Protein AF-A0A016T9U9-F1 (afdb_monomer)

Foldseek 3Di:
DPPPLLCLAPVLQDPVDPPSDDPCVVVVDDPVVVVVCCVPVVVVVVVVLVVVLVVDDLPFDFQPDDPVLVVLLVVLCVLLVVLCVQSRVSSNNNCCPPLLNVLSVLLSVLSVDGSSDSVNSSSLVVSVVSLVVLVCCVVPPDCVSPDDPCNVVSSVVSSVSSNVSSVVVVVSRD

Sequence (174 aa):
MAGIWWDLATGGVNHSIQGNGGEECMTYLPTWQRLCETALFVPLAVRTVLSTIPALDCSFASRPKNDSRYAVLTLYSLIFGAELAFKMISKTGIFLLNPCHITTAMQLVLLTMDANDRRACFLFRLNMYFMPGAFFALAFPILNTRTLPGEVFVYYAQHLAIILVPLYLMYLRG

Structure (mmCIF, N/CA/C/O backbone):
data_AF-A0A016T9U9-F1
#
_entry.id   AF-A0A016T9U9-F1
#
loop_
_atom_site.group_PDB
_atom_site.id
_atom_site.type_symbol
_atom_site.label_atom_id
_atom_site.label_alt_id
_atom_site.label_comp_id
_atom_site.label_asym_id
_atom_site.label_entity_id
_atom_site.label_seq_id
_atom_site.pdbx_PDB_ins_code
_atom_site.Cartn_x
_atom_site.Cartn_y
_atom_site.Cartn_z
_atom_site.occupancy
_atom_site.B_iso_or_equiv
_atom_site.auth_seq_id
_atom_site.auth_comp_id
_atom_site.auth_asym_id
_atom_site.auth_atom_id
_atom_site.pdbx_PDB_model_num
ATOM 1 N N . MET A 1 1 ? -6.381 14.679 27.340 1.00 51.19 1 MET A N 1
ATOM 2 C CA . MET A 1 1 ? -6.877 15.027 25.992 1.00 51.19 1 MET A CA 1
ATOM 3 C C . MET A 1 1 ? -5.965 14.350 24.992 1.00 51.19 1 MET A C 1
ATOM 5 O O . MET A 1 1 ? -4.783 14.669 24.978 1.00 51.19 1 MET A O 1
ATOM 9 N N . ALA A 1 2 ? -6.463 13.368 24.242 1.00 64.00 2 ALA A N 1
ATOM 10 C CA . ALA A 1 2 ? -5.702 12.838 23.116 1.00 64.00 2 ALA A CA 1
ATOM 11 C C . ALA A 1 2 ? -5.427 13.992 22.137 1.00 64.00 2 ALA A C 1
ATOM 13 O O . ALA A 1 2 ? -6.318 14.802 21.883 1.00 64.00 2 ALA A O 1
ATOM 14 N N . GLY A 1 3 ? -4.191 14.122 21.655 1.00 89.31 3 GLY A N 1
ATOM 15 C CA . GLY A 1 3 ? -3.859 15.154 20.674 1.00 89.31 3 GLY A CA 1
ATOM 16 C C . GLY A 1 3 ? -4.668 14.963 19.389 1.00 89.31 3 GLY A C 1
ATOM 17 O O . GLY A 1 3 ? -5.051 13.840 19.067 1.00 89.31 3 GLY A O 1
ATOM 18 N N . ILE A 1 4 ? -4.884 16.043 18.634 1.00 90.31 4 ILE A N 1
ATOM 19 C CA . ILE A 1 4 ? -5.624 16.038 17.354 1.00 90.31 4 ILE A CA 1
ATOM 20 C C . ILE A 1 4 ? -5.151 14.901 16.429 1.00 90.31 4 ILE A C 1
ATOM 22 O O . ILE A 1 4 ? -5.959 14.201 15.829 1.00 90.31 4 ILE A O 1
ATOM 26 N N . TRP A 1 5 ? -3.839 14.661 16.370 1.00 90.00 5 TRP A N 1
ATOM 27 C CA . TRP A 1 5 ? -3.241 13.582 15.580 1.00 90.00 5 TRP A CA 1
ATOM 28 C C . TRP A 1 5 ? -3.624 12.179 16.058 1.00 90.00 5 TRP A C 1
ATOM 30 O O . TRP A 1 5 ? -3.828 11.286 15.242 1.00 90.00 5 TRP A O 1
ATOM 40 N N . TRP A 1 6 ? -3.738 11.983 17.371 1.00 92.06 6 TRP A N 1
ATOM 41 C CA . TRP A 1 6 ? -4.117 10.698 17.951 1.00 92.06 6 TRP A CA 1
ATOM 42 C C . TRP A 1 6 ? -5.601 10.399 17.724 1.00 92.06 6 TRP A C 1
ATOM 44 O O . TRP A 1 6 ? -5.948 9.274 17.368 1.00 92.06 6 TRP A O 1
ATOM 54 N N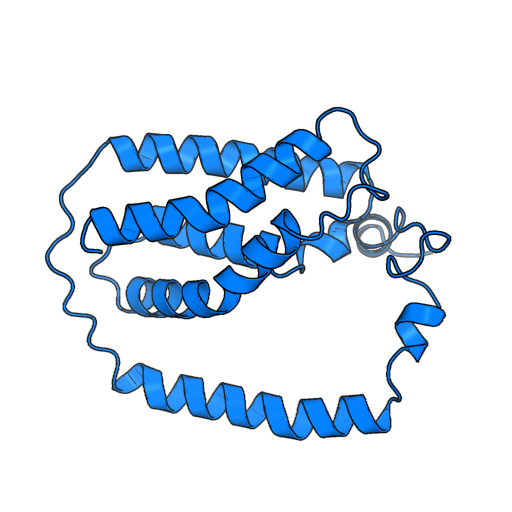 . ASP A 1 7 ? -6.458 11.418 17.850 1.00 92.31 7 ASP A N 1
ATOM 55 C CA . ASP A 1 7 ? -7.881 11.321 17.504 1.00 92.31 7 ASP A CA 1
ATOM 56 C C . ASP A 1 7 ? -8.074 10.999 16.016 1.00 92.31 7 ASP A C 1
ATOM 58 O O . ASP A 1 7 ? -8.866 10.136 15.665 1.00 92.31 7 ASP A O 1
ATOM 62 N N . LEU A 1 8 ? -7.290 11.608 15.128 1.00 92.31 8 LEU A N 1
ATOM 63 C CA . LEU A 1 8 ? -7.363 11.330 13.693 1.00 92.31 8 LEU A CA 1
ATOM 64 C C . LEU A 1 8 ? -6.854 9.928 13.321 1.00 92.31 8 LEU A C 1
ATOM 66 O O . LEU A 1 8 ? -7.383 9.281 12.415 1.00 92.31 8 LEU A O 1
ATOM 70 N N . ALA A 1 9 ? -5.819 9.454 14.015 1.00 92.12 9 ALA A N 1
ATOM 71 C CA . ALA A 1 9 ? -5.247 8.136 13.780 1.00 92.12 9 ALA A CA 1
ATOM 72 C C . ALA A 1 9 ? -6.134 7.006 14.323 1.00 92.12 9 ALA A C 1
ATOM 74 O O . ALA A 1 9 ? -6.254 5.970 13.669 1.00 92.12 9 ALA A O 1
ATOM 75 N N . THR A 1 10 ? -6.726 7.189 15.507 1.00 92.75 10 THR A N 1
ATOM 76 C CA . THR A 1 10 ? -7.338 6.089 16.275 1.00 92.75 10 THR A CA 1
ATOM 77 C C . THR A 1 10 ? -8.759 6.353 16.768 1.00 92.75 10 THR A C 1
ATOM 79 O O . THR A 1 10 ? -9.427 5.412 17.185 1.00 92.75 10 THR A O 1
ATOM 82 N N . GLY A 1 11 ? -9.253 7.592 16.715 1.00 90.94 11 GLY A N 1
ATOM 83 C CA . GLY A 1 11 ? -10.508 7.995 17.357 1.00 90.94 11 GLY A CA 1
ATOM 84 C C . GLY A 1 11 ? -11.765 7.345 16.777 1.00 90.94 11 GLY A C 1
ATOM 85 O O . GLY A 1 11 ? -12.789 7.305 17.451 1.00 90.94 11 GLY A O 1
ATOM 86 N N . GLY A 1 12 ? -11.700 6.810 15.556 1.00 90.25 12 GLY A N 1
ATOM 87 C CA . GLY A 1 12 ? -12.786 6.049 14.934 1.00 90.25 12 GLY A CA 1
ATOM 88 C C . GLY A 1 12 ? -12.558 4.538 14.881 1.00 90.25 12 GLY A C 1
ATOM 89 O O . GLY A 1 12 ? -13.322 3.826 14.229 1.00 90.25 12 GLY A O 1
ATOM 90 N N . VAL A 1 13 ? -11.510 4.018 15.532 1.00 91.12 13 VAL A N 1
ATOM 91 C CA . VAL A 1 13 ? -11.256 2.572 15.580 1.00 91.12 13 VAL A CA 1
ATOM 92 C C . VAL A 1 13 ? -12.298 1.909 16.477 1.00 91.12 13 VAL A C 1
ATOM 94 O O . VAL A 1 13 ? -12.321 2.104 17.689 1.00 91.12 13 VAL A O 1
ATOM 97 N N . ASN A 1 14 ? -13.162 1.091 15.879 1.00 89.19 14 ASN A N 1
ATOM 98 C CA . ASN A 1 14 ? -14.167 0.349 16.624 1.00 89.19 14 ASN A CA 1
ATOM 99 C C . ASN A 1 14 ? -13.575 -0.931 17.241 1.00 89.19 14 ASN A C 1
ATOM 101 O O . ASN A 1 14 ? -13.298 -1.894 16.525 1.00 89.19 14 ASN A O 1
ATOM 105 N N . HIS A 1 15 ? -13.429 -0.948 18.566 1.00 89.12 15 HIS A N 1
ATOM 106 C CA . HIS A 1 15 ? -12.910 -2.088 19.326 1.00 89.12 15 HIS A CA 1
ATOM 107 C C . HIS A 1 15 ? -13.915 -3.233 19.523 1.00 89.12 15 HIS A C 1
ATOM 109 O O . HIS A 1 15 ? -13.514 -4.296 19.981 1.00 89.12 15 HIS A O 1
ATOM 115 N N . SER A 1 16 ? -15.200 -3.059 19.182 1.00 87.12 16 SER A N 1
ATOM 116 C CA . SER A 1 16 ? -16.175 -4.160 19.246 1.00 87.12 16 SER A CA 1
ATOM 117 C C . SER A 1 16 ? -16.052 -5.141 18.080 1.00 87.12 16 SER A C 1
ATOM 119 O O . SER A 1 16 ? -16.597 -6.242 18.134 1.00 87.12 16 SER A O 1
ATOM 121 N N . ILE A 1 17 ? -15.340 -4.754 17.018 1.00 85.75 17 ILE A N 1
ATOM 122 C CA . ILE A 1 17 ? -15.072 -5.614 15.870 1.00 85.75 17 ILE A CA 1
ATOM 123 C C . ILE A 1 17 ? -13.808 -6.426 16.160 1.00 85.75 17 ILE A C 1
ATOM 125 O O . ILE A 1 17 ? -12.717 -5.866 16.283 1.00 85.75 17 ILE A O 1
ATOM 129 N N . GLN A 1 18 ? -13.952 -7.751 16.213 1.00 83.44 18 GLN A N 1
ATOM 130 C CA . GLN A 1 18 ? -12.841 -8.672 16.442 1.00 83.44 18 GLN A CA 1
ATOM 131 C C . GLN A 1 18 ? -11.711 -8.443 15.423 1.00 83.44 18 GLN A C 1
ATOM 133 O O . GLN A 1 18 ? -11.946 -8.371 14.216 1.00 83.44 18 GLN A O 1
ATOM 138 N N . GLY A 1 19 ? -10.478 -8.310 15.917 1.00 81.38 19 GLY A N 1
ATOM 139 C CA . GLY A 1 19 ? -9.287 -8.086 15.089 1.00 81.38 19 GLY A CA 1
ATOM 140 C C . GLY A 1 19 ? -9.092 -6.652 14.578 1.00 81.38 19 GLY A C 1
ATOM 141 O O . GLY A 1 19 ? -8.073 -6.378 13.950 1.00 81.38 19 GLY A O 1
ATOM 142 N N . ASN A 1 20 ? -10.017 -5.724 14.851 1.00 86.38 20 ASN A N 1
ATOM 143 C CA . ASN A 1 20 ? -9.891 -4.318 14.446 1.00 86.38 20 ASN A CA 1
ATOM 144 C C . ASN A 1 20 ? -9.077 -3.479 15.454 1.00 86.38 20 ASN A C 1
ATOM 146 O O . ASN A 1 20 ? -8.544 -2.426 15.114 1.00 86.38 20 ASN A O 1
ATOM 150 N N . GLY A 1 21 ? -8.975 -3.933 16.704 1.00 87.06 21 GLY A N 1
ATOM 151 C CA . GLY A 1 21 ? -8.188 -3.297 17.757 1.00 87.06 21 GLY A CA 1
ATOM 152 C C . GLY A 1 21 ? -8.631 -3.748 19.148 1.00 87.06 21 GLY A C 1
ATOM 153 O O . GLY A 1 21 ? -9.462 -4.637 19.284 1.00 87.06 21 GLY A O 1
ATOM 154 N N . GLY A 1 22 ? -8.107 -3.097 20.186 1.00 87.56 22 GLY A N 1
ATOM 155 C CA . GLY A 1 22 ? -8.479 -3.373 21.577 1.00 87.56 22 GLY A CA 1
ATOM 156 C C . GLY A 1 22 ? -7.553 -4.370 22.275 1.00 87.56 22 GLY A C 1
ATOM 157 O O . GLY A 1 22 ? -6.489 -4.727 21.765 1.00 87.56 22 GLY A O 1
ATOM 158 N N . GLU A 1 23 ? -7.945 -4.787 23.477 1.00 87.31 23 GLU A N 1
ATOM 159 C CA . GLU A 1 23 ? -7.117 -5.622 24.353 1.00 87.31 23 GLU A CA 1
ATOM 160 C C . GLU A 1 23 ? -6.814 -6.995 23.746 1.00 87.31 23 GLU A C 1
ATOM 162 O O . GLU A 1 23 ? -5.680 -7.460 23.844 1.00 87.31 23 GLU A O 1
ATOM 167 N N . GLU A 1 24 ? -7.767 -7.591 23.024 1.00 86.38 24 GLU A N 1
ATOM 168 C CA . GLU A 1 24 ? -7.550 -8.843 22.289 1.00 86.38 24 GLU A CA 1
ATOM 169 C C . GLU A 1 24 ? -6.408 -8.714 21.269 1.00 86.38 24 GLU A C 1
ATOM 171 O O . GLU A 1 24 ? -5.512 -9.553 21.224 1.00 86.38 24 GLU A O 1
ATOM 176 N N . CYS A 1 25 ? -6.363 -7.621 20.495 1.00 85.94 25 CYS A N 1
ATOM 177 C CA . CYS A 1 25 ? -5.249 -7.358 19.578 1.00 85.94 25 CYS A CA 1
ATOM 178 C C . CYS A 1 25 ? -3.929 -7.133 20.330 1.00 85.94 25 CYS A C 1
ATOM 180 O O . CYS A 1 25 ? -2.877 -7.626 19.915 1.00 85.94 25 CYS A O 1
ATOM 182 N N . MET A 1 26 ? -3.961 -6.399 21.447 1.00 86.00 26 MET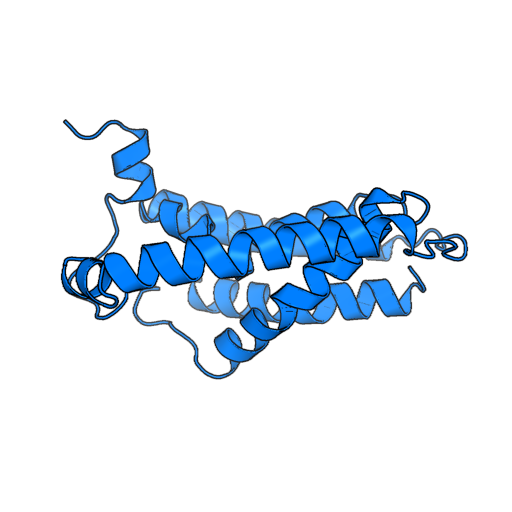 A N 1
ATOM 183 C CA . MET A 1 26 ? -2.756 -6.126 22.237 1.00 86.00 26 MET A CA 1
ATOM 184 C C . MET A 1 26 ? -2.184 -7.383 22.891 1.00 86.00 26 MET A C 1
ATOM 186 O O . MET A 1 26 ? -0.963 -7.483 23.013 1.00 86.00 26 MET A O 1
ATOM 190 N N . THR A 1 27 ? -3.030 -8.343 23.255 1.00 89.62 27 THR A N 1
ATOM 191 C CA . THR A 1 27 ? -2.654 -9.589 23.941 1.00 89.62 27 THR A CA 1
ATOM 192 C C . THR A 1 27 ? -2.529 -10.792 23.003 1.00 89.62 27 THR A C 1
ATOM 194 O O . THR A 1 27 ? -2.071 -11.843 23.440 1.00 89.62 27 THR A O 1
ATOM 197 N N . TYR A 1 28 ? -2.824 -10.623 21.706 1.00 89.88 28 TYR A N 1
ATOM 198 C CA . TYR A 1 28 ? -2.760 -11.678 20.685 1.00 89.88 28 TYR A CA 1
ATOM 199 C C . TYR A 1 28 ? -1.431 -12.454 20.648 1.00 89.88 28 TYR A C 1
ATOM 201 O O . TYR A 1 28 ? -1.424 -13.655 20.396 1.00 89.88 28 TYR A O 1
ATOM 209 N N . LEU A 1 29 ? -0.303 -11.781 20.906 1.00 91.69 29 LEU A N 1
ATOM 210 C CA . LEU A 1 29 ? 1.023 -12.403 20.984 1.00 91.69 29 LEU A CA 1
ATOM 211 C C . LEU A 1 29 ? 1.734 -11.969 22.271 1.00 91.69 29 LEU A C 1
ATOM 213 O O . LEU A 1 29 ? 1.751 -10.767 22.566 1.00 91.69 29 LEU A O 1
ATOM 217 N N . PRO A 1 30 ? 2.368 -12.896 23.015 1.00 93.44 30 PRO A N 1
ATOM 218 C CA . PRO A 1 30 ? 3.054 -12.557 24.250 1.00 93.44 30 PRO A CA 1
ATOM 219 C C . PRO A 1 30 ? 4.280 -11.675 23.976 1.00 93.44 30 PRO A C 1
ATOM 221 O O . PRO A 1 30 ? 4.987 -11.838 22.980 1.00 93.44 30 PRO A O 1
ATOM 224 N N . THR A 1 31 ? 4.566 -10.743 24.889 1.00 93.12 31 THR A N 1
ATOM 225 C CA . THR A 1 31 ? 5.628 -9.735 24.711 1.00 93.12 31 THR A CA 1
ATOM 226 C C . THR A 1 31 ? 7.004 -10.355 24.481 1.00 93.12 31 THR A C 1
ATOM 228 O O . THR A 1 31 ? 7.762 -9.856 23.655 1.00 93.12 31 THR A O 1
ATOM 231 N N . TRP A 1 32 ? 7.324 -11.463 25.158 1.00 94.62 32 TRP A N 1
ATOM 232 C CA . TRP A 1 32 ? 8.604 -12.150 24.967 1.00 94.62 32 TRP A CA 1
ATOM 233 C C . TRP A 1 32 ? 8.752 -12.665 23.528 1.00 94.62 32 TRP A C 1
ATOM 235 O O . TRP A 1 32 ? 9.802 -12.471 22.925 1.00 94.62 32 TRP A O 1
ATOM 245 N N . GLN A 1 33 ? 7.686 -13.235 22.951 1.00 95.38 33 GLN A N 1
ATOM 246 C CA . GLN A 1 33 ? 7.695 -13.750 21.583 1.00 95.38 33 GLN A CA 1
ATOM 247 C C . GLN A 1 33 ? 7.848 -12.599 20.593 1.00 95.38 33 GLN A C 1
ATOM 249 O O . GLN A 1 33 ? 8.697 -12.674 19.714 1.00 95.38 33 GLN A O 1
ATOM 254 N N . ARG A 1 34 ? 7.121 -11.489 20.794 1.00 93.88 34 ARG A N 1
ATOM 255 C CA . ARG A 1 34 ? 7.276 -10.272 19.977 1.00 93.88 34 ARG A CA 1
ATOM 256 C C . ARG A 1 34 ? 8.716 -9.770 19.973 1.00 93.88 34 ARG A C 1
ATOM 258 O O . ARG A 1 34 ? 9.245 -9.446 18.913 1.00 93.88 34 ARG A O 1
ATOM 265 N N . LEU A 1 35 ? 9.353 -9.712 21.143 1.00 95.06 35 LEU A N 1
ATOM 266 C CA . LEU A 1 35 ? 10.740 -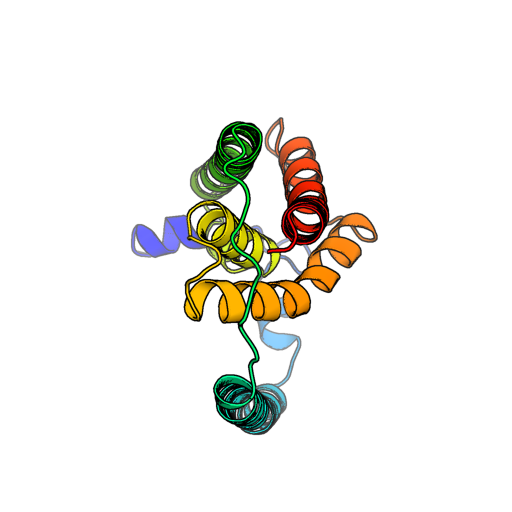9.267 21.272 1.00 95.06 35 LEU A CA 1
ATOM 267 C C . LEU A 1 35 ? 11.710 -10.249 20.605 1.00 95.06 35 LEU A C 1
ATOM 269 O O . LEU A 1 35 ? 12.577 -9.805 19.858 1.00 95.06 35 LEU A O 1
ATOM 273 N N . CYS A 1 36 ? 11.546 -11.558 20.813 1.00 96.56 36 CYS A N 1
ATOM 274 C CA . CYS A 1 36 ? 12.386 -12.586 20.195 1.00 96.56 36 CYS A CA 1
ATOM 275 C C . CYS A 1 36 ? 12.262 -12.599 18.665 1.00 96.56 36 CYS A C 1
ATOM 277 O O . CYS A 1 36 ? 13.275 -12.572 17.969 1.00 96.56 36 CYS A O 1
ATOM 279 N N . GLU A 1 37 ? 11.037 -12.592 18.136 1.00 95.56 37 GLU A N 1
ATOM 280 C CA . GLU A 1 37 ? 10.778 -12.558 16.695 1.00 95.56 37 GLU A CA 1
ATOM 281 C C . GLU A 1 37 ? 11.317 -11.269 16.072 1.00 95.56 37 GLU A C 1
ATOM 283 O O . GLU A 1 37 ? 12.006 -11.322 15.056 1.00 95.56 37 GLU A O 1
ATOM 288 N N . THR A 1 38 ? 11.099 -10.114 16.708 1.00 94.31 38 THR A N 1
ATOM 289 C CA . THR A 1 38 ? 11.636 -8.835 16.219 1.00 94.31 38 THR A CA 1
ATOM 290 C C . THR A 1 38 ? 13.166 -8.839 16.228 1.00 94.31 38 THR A C 1
ATOM 292 O O . THR A 1 38 ? 13.788 -8.465 15.234 1.00 94.31 38 THR A O 1
ATOM 295 N N . ALA A 1 39 ? 13.789 -9.304 17.315 1.00 96.31 39 ALA A N 1
ATOM 296 C CA . ALA A 1 39 ? 15.243 -9.353 17.452 1.00 96.31 39 ALA A CA 1
ATOM 297 C C . ALA A 1 39 ? 15.911 -10.328 16.471 1.00 96.31 39 ALA A C 1
ATOM 299 O O . ALA A 1 39 ? 17.072 -10.128 16.123 1.00 96.31 39 ALA A O 1
ATOM 300 N N . LEU A 1 40 ? 15.200 -11.359 16.005 1.00 96.38 40 LEU A N 1
ATOM 301 C CA . LEU A 1 40 ? 15.712 -12.317 15.026 1.00 96.38 40 LEU A CA 1
ATOM 302 C C . LEU A 1 40 ? 15.416 -11.888 13.582 1.00 96.38 40 LEU A C 1
ATOM 304 O O . LEU A 1 40 ? 16.327 -11.803 12.756 1.00 96.38 40 LEU A O 1
ATOM 308 N N . PHE A 1 41 ? 14.151 -11.614 13.260 1.00 95.25 41 PHE A N 1
ATOM 309 C CA . PHE A 1 41 ? 13.715 -11.386 11.884 1.00 95.25 41 PHE A CA 1
ATOM 310 C C . PHE A 1 41 ? 14.109 -10.013 11.351 1.00 95.25 41 PHE A C 1
ATOM 312 O O . PHE A 1 41 ? 14.420 -9.911 10.165 1.00 95.25 41 PHE A O 1
ATOM 319 N N . VAL A 1 42 ? 14.163 -8.967 12.187 1.00 94.69 42 VAL A N 1
ATOM 320 C CA . VAL A 1 42 ? 14.556 -7.631 11.710 1.00 94.69 42 VAL A CA 1
ATOM 321 C C . VAL A 1 42 ? 16.021 -7.611 11.255 1.00 94.69 42 VAL A C 1
ATOM 323 O O . VAL A 1 42 ? 16.261 -7.207 10.116 1.00 94.69 42 VAL A O 1
ATOM 326 N N . PRO A 1 43 ? 17.013 -8.096 12.032 1.00 95.81 43 PRO A N 1
ATOM 327 C CA . PRO A 1 43 ? 18.395 -8.148 11.554 1.00 95.81 43 PRO A CA 1
ATOM 328 C C . PRO A 1 43 ? 18.581 -9.058 10.339 1.00 95.81 43 PRO A C 1
ATOM 330 O O . PRO A 1 43 ? 19.348 -8.712 9.441 1.00 95.81 43 PRO A O 1
ATOM 333 N N . LEU A 1 44 ? 17.869 -10.191 10.274 1.00 95.44 44 LEU A N 1
ATOM 334 C CA . LEU A 1 44 ? 17.888 -11.068 9.100 1.00 95.44 44 LEU A CA 1
ATOM 335 C C .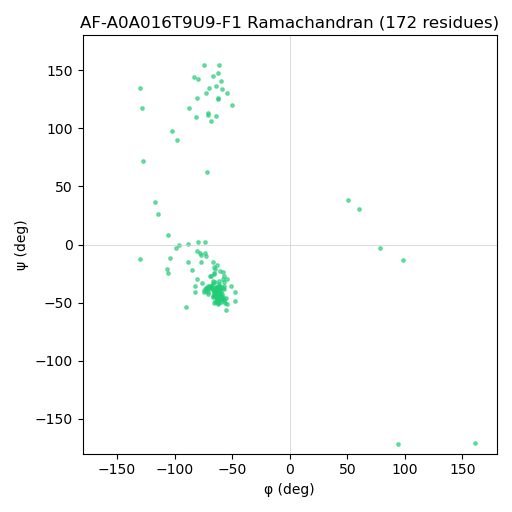 LEU A 1 44 ? 17.350 -10.348 7.859 1.00 95.44 44 LEU A C 1
ATOM 337 O O . LEU A 1 44 ? 18.015 -10.354 6.826 1.00 95.44 44 LEU A O 1
ATOM 341 N N . ALA A 1 45 ? 16.204 -9.673 7.964 1.00 90.94 45 ALA A N 1
ATOM 342 C CA . ALA A 1 45 ? 15.627 -8.897 6.871 1.00 90.94 45 ALA A CA 1
ATOM 343 C C . ALA A 1 45 ? 16.572 -7.773 6.417 1.00 90.94 45 ALA A C 1
ATOM 345 O O . ALA A 1 45 ? 16.838 -7.641 5.223 1.00 90.94 45 ALA A O 1
ATOM 346 N N . VAL A 1 46 ? 17.149 -7.017 7.360 1.00 91.81 46 VAL A N 1
ATOM 347 C CA . VAL A 1 46 ? 18.130 -5.960 7.065 1.00 91.81 46 VAL A CA 1
ATOM 348 C C . VAL A 1 46 ? 19.359 -6.539 6.365 1.00 91.81 46 VAL A C 1
ATOM 350 O O . VAL A 1 46 ? 19.775 -6.019 5.332 1.00 91.81 46 VAL A O 1
ATOM 353 N N . ARG A 1 47 ? 19.918 -7.649 6.860 1.00 93.69 47 ARG A N 1
ATOM 354 C CA . ARG A 1 47 ? 21.063 -8.321 6.231 1.00 93.69 47 ARG A CA 1
ATOM 355 C C . ARG A 1 47 ? 20.736 -8.801 4.818 1.00 93.69 47 ARG A C 1
ATOM 357 O O . ARG A 1 47 ? 21.557 -8.623 3.917 1.00 93.69 47 ARG A O 1
ATOM 364 N N . THR A 1 48 ? 19.559 -9.383 4.600 1.00 89.38 48 THR A N 1
ATOM 365 C CA . THR A 1 48 ? 19.113 -9.819 3.270 1.00 89.38 48 THR A CA 1
ATOM 366 C C . THR A 1 48 ? 19.004 -8.636 2.316 1.00 89.38 48 THR A C 1
ATOM 368 O O . THR A 1 48 ? 19.527 -8.704 1.207 1.00 89.38 48 THR A O 1
ATOM 371 N N . VAL A 1 49 ? 18.420 -7.518 2.754 1.00 87.06 49 VAL A N 1
ATOM 372 C CA . VAL A 1 49 ? 18.329 -6.290 1.950 1.00 87.06 49 VAL A CA 1
ATOM 373 C C . VAL A 1 49 ? 19.721 -5.742 1.618 1.00 87.06 49 VAL A C 1
ATOM 375 O O . VAL A 1 49 ? 20.035 -5.521 0.450 1.00 87.06 49 VAL A O 1
ATOM 378 N N . LEU A 1 50 ? 20.594 -5.579 2.616 1.00 89.50 50 LEU A N 1
ATOM 379 C CA . LEU A 1 50 ? 21.934 -5.014 2.420 1.00 89.50 50 LEU A CA 1
ATOM 380 C C . LEU A 1 50 ? 22.837 -5.893 1.542 1.00 89.50 50 LEU A C 1
ATOM 382 O O . LEU A 1 50 ? 23.667 -5.363 0.810 1.00 89.50 50 LEU A O 1
ATOM 386 N N . SER A 1 51 ? 22.672 -7.217 1.588 1.00 89.62 51 SER A N 1
ATOM 387 C CA . SER A 1 51 ? 23.436 -8.153 0.750 1.00 89.62 51 SER A CA 1
ATOM 388 C C . SER A 1 51 ? 22.899 -8.279 -0.676 1.00 89.62 51 SER A C 1
ATOM 390 O O . SER A 1 51 ? 23.683 -8.503 -1.596 1.00 89.62 51 SER A O 1
ATOM 392 N N . THR A 1 52 ? 21.594 -8.092 -0.895 1.00 84.06 52 THR A N 1
ATOM 393 C CA . THR A 1 52 ? 21.002 -8.159 -2.242 1.00 84.06 52 THR A CA 1
ATOM 394 C C . THR A 1 52 ? 21.154 -6.860 -3.026 1.00 84.06 52 THR A C 1
ATOM 396 O O . THR A 1 52 ? 21.408 -6.933 -4.224 1.00 84.06 52 THR A O 1
ATOM 399 N N . ILE A 1 53 ? 21.089 -5.683 -2.387 1.00 82.50 53 ILE A N 1
ATOM 400 C CA . ILE A 1 53 ? 21.270 -4.369 -3.044 1.00 82.50 53 ILE A CA 1
ATOM 401 C C . ILE A 1 53 ? 22.506 -4.273 -3.969 1.00 82.50 53 ILE A C 1
ATOM 403 O O . ILE A 1 53 ? 22.361 -3.779 -5.097 1.00 82.50 53 ILE A O 1
ATOM 407 N N . PRO A 1 54 ? 23.722 -4.691 -3.559 1.00 83.44 54 PRO A N 1
ATOM 408 C CA . PRO A 1 54 ? 24.898 -4.605 -4.424 1.00 83.44 54 PRO A CA 1
ATOM 409 C C . PRO A 1 54 ? 24.831 -5.564 -5.620 1.00 83.44 54 PRO A C 1
ATOM 411 O O . PRO A 1 54 ? 25.394 -5.241 -6.661 1.00 83.44 54 PRO A O 1
ATOM 414 N N . ALA A 1 55 ? 24.111 -6.683 -5.493 1.00 81.75 55 ALA A N 1
ATOM 415 C CA . ALA A 1 55 ? 23.938 -7.699 -6.533 1.00 81.75 55 ALA A CA 1
ATOM 416 C C . ALA A 1 55 ? 22.743 -7.432 -7.471 1.00 81.75 55 ALA A C 1
ATOM 418 O O . ALA A 1 55 ? 22.468 -8.229 -8.369 1.00 81.75 55 ALA A O 1
ATOM 419 N N . LEU A 1 56 ? 22.006 -6.335 -7.264 1.00 76.81 56 LEU A N 1
ATOM 420 C CA . LEU A 1 56 ? 20.912 -5.944 -8.146 1.00 76.81 56 LEU A CA 1
ATOM 421 C C . LEU A 1 56 ? 21.460 -5.509 -9.505 1.00 76.81 56 LEU A C 1
ATOM 423 O O . LEU A 1 56 ? 21.978 -4.400 -9.645 1.00 76.81 56 LEU A O 1
ATOM 427 N N . ASP A 1 57 ? 21.280 -6.362 -10.511 1.00 75.81 57 ASP A N 1
ATOM 428 C CA . ASP A 1 57 ? 21.359 -5.936 -11.901 1.00 75.81 57 ASP A CA 1
ATOM 429 C C . ASP A 1 57 ? 20.129 -5.075 -12.219 1.00 75.81 57 ASP A C 1
ATOM 431 O O . ASP A 1 57 ? 18.983 -5.544 -12.194 1.00 75.81 57 ASP A O 1
ATOM 435 N N . CYS A 1 58 ? 20.393 -3.788 -12.427 1.00 72.69 58 CYS A N 1
ATOM 436 C CA . CYS A 1 58 ? 19.409 -2.773 -12.780 1.00 72.69 58 CYS A CA 1
ATOM 437 C C . CYS A 1 58 ? 19.670 -2.226 -14.192 1.00 72.69 58 CYS A C 1
ATOM 439 O O . CYS A 1 58 ? 19.306 -1.086 -14.479 1.00 72.69 58 CYS A O 1
ATOM 441 N N . SER A 1 59 ? 20.306 -3.015 -15.067 1.00 65.69 59 SER A N 1
ATOM 442 C CA . SER A 1 59 ? 20.435 -2.719 -16.497 1.00 65.69 59 SER A CA 1
ATOM 443 C C . SER A 1 59 ? 19.090 -2.897 -17.219 1.00 65.69 59 SER A C 1
ATOM 445 O O . SER A 1 59 ? 18.906 -3.746 -18.087 1.00 65.69 59 SER A O 1
ATOM 447 N N . PHE A 1 60 ? 18.090 -2.103 -16.838 1.00 64.00 60 PHE A N 1
ATOM 448 C CA . PHE A 1 60 ? 16.829 -2.087 -17.567 1.00 64.00 60 PHE A CA 1
ATOM 449 C C . PHE A 1 60 ? 17.038 -1.441 -18.937 1.00 64.00 60 PHE A C 1
ATOM 451 O O . PHE A 1 60 ? 17.696 -0.407 -19.073 1.00 64.00 60 PHE A O 1
ATOM 458 N N . ALA A 1 61 ? 16.480 -2.077 -19.968 1.00 55.41 61 ALA A N 1
ATOM 459 C CA . ALA A 1 61 ? 16.395 -1.490 -21.294 1.00 55.41 61 ALA A CA 1
ATOM 460 C C . ALA A 1 61 ? 15.599 -0.181 -21.205 1.00 55.41 61 ALA A C 1
ATOM 462 O O . ALA A 1 61 ? 14.623 -0.092 -20.461 1.00 55.41 61 ALA A O 1
ATOM 463 N N . SER A 1 62 ? 16.022 0.841 -21.950 1.00 56.38 62 SER A N 1
ATOM 464 C CA . SER A 1 62 ? 15.386 2.158 -21.929 1.00 56.38 62 SER A CA 1
ATOM 465 C C . SER A 1 62 ? 13.871 2.041 -22.116 1.00 56.38 62 SER A C 1
ATOM 467 O O . SER A 1 62 ? 13.395 1.523 -23.128 1.00 56.38 62 SER A O 1
ATOM 469 N N . ARG A 1 63 ? 13.120 2.521 -21.120 1.00 61.75 63 ARG A N 1
ATOM 470 C CA . ARG A 1 63 ? 11.656 2.476 -21.100 1.00 61.75 63 ARG A CA 1
ATOM 471 C C . ARG A 1 63 ? 11.096 3.297 -22.271 1.00 61.75 63 ARG A C 1
ATOM 473 O O . ARG A 1 63 ? 11.437 4.478 -22.385 1.00 61.75 63 ARG A O 1
ATOM 480 N N . PRO A 1 64 ? 10.227 2.737 -23.131 1.00 60.44 64 PRO A N 1
ATOM 481 C CA . PRO A 1 64 ? 9.574 3.522 -24.169 1.00 60.44 64 PRO A CA 1
ATOM 482 C C . PRO A 1 64 ? 8.665 4.578 -23.527 1.00 60.44 64 PRO A C 1
ATOM 484 O O . PRO A 1 64 ? 7.936 4.300 -22.571 1.00 60.44 64 PRO A O 1
ATOM 487 N N . LYS A 1 65 ? 8.711 5.808 -24.047 1.00 63.41 65 LYS A N 1
ATOM 488 C CA . LYS A 1 65 ? 7.828 6.900 -23.619 1.00 63.41 65 LYS A CA 1
ATOM 489 C C . LYS A 1 65 ? 6.393 6.500 -23.970 1.00 63.41 65 LYS A C 1
ATOM 491 O O . LYS A 1 65 ? 6.073 6.376 -25.147 1.00 63.41 65 LYS A O 1
ATOM 496 N N . ASN A 1 66 ? 5.567 6.229 -22.963 1.00 69.81 66 ASN A N 1
ATOM 497 C CA . ASN A 1 66 ? 4.200 5.765 -23.169 1.00 69.81 66 ASN A CA 1
ATOM 498 C C . ASN A 1 66 ? 3.213 6.627 -22.379 1.00 69.81 66 ASN A C 1
ATOM 500 O O . ASN A 1 66 ? 3.246 6.650 -21.145 1.00 69.81 66 ASN A O 1
ATOM 504 N N . ASP A 1 67 ? 2.322 7.303 -23.100 1.00 72.94 67 ASP A N 1
ATOM 505 C CA . ASP A 1 67 ? 1.326 8.218 -22.540 1.00 72.94 67 ASP A CA 1
ATOM 506 C C . ASP A 1 67 ? 0.295 7.491 -21.659 1.00 72.94 67 ASP A C 1
ATOM 508 O O . ASP A 1 67 ? -0.225 8.077 -20.705 1.00 72.94 67 ASP A O 1
ATOM 512 N N . SER A 1 68 ? 0.070 6.183 -21.873 1.00 84.00 68 SER A N 1
ATOM 513 C CA . SER A 1 68 ? -0.850 5.383 -21.045 1.00 84.00 68 SER A CA 1
ATOM 514 C C . SER A 1 68 ? -0.436 5.325 -19.572 1.00 84.00 68 SER A C 1
ATOM 516 O O . SER A 1 68 ? -1.274 5.117 -18.697 1.00 84.00 68 SER A O 1
ATOM 518 N N . ARG A 1 69 ? 0.848 5.555 -19.268 1.00 84.12 69 ARG A N 1
ATOM 519 C CA . ARG A 1 69 ? 1.369 5.622 -17.895 1.00 84.12 69 ARG A CA 1
ATOM 520 C C . ARG A 1 69 ? 0.710 6.736 -17.095 1.00 84.12 69 ARG A C 1
ATOM 522 O O . ARG A 1 69 ? 0.374 6.511 -15.937 1.00 84.12 69 ARG A O 1
ATOM 529 N N . TYR A 1 70 ? 0.536 7.914 -17.691 1.00 87.81 70 TYR A N 1
ATOM 530 C CA . TYR A 1 70 ? -0.076 9.043 -16.996 1.00 87.81 70 TYR A CA 1
ATOM 531 C C . TYR A 1 70 ? -1.548 8.765 -16.707 1.00 87.81 70 TYR A C 1
ATOM 533 O O . TYR A 1 70 ? -2.005 9.054 -15.609 1.00 87.81 70 TYR A O 1
ATOM 541 N N . ALA A 1 71 ? -2.254 8.094 -17.622 1.00 91.62 71 ALA A N 1
ATOM 542 C CA . ALA A 1 71 ? -3.629 7.664 -17.382 1.00 91.62 71 ALA A CA 1
ATOM 543 C C . ALA A 1 71 ? -3.727 6.672 -16.205 1.00 91.62 71 ALA A C 1
ATOM 545 O O . ALA A 1 71 ? -4.554 6.860 -15.313 1.00 91.62 71 ALA A O 1
ATOM 546 N N . VAL A 1 72 ? -2.846 5.660 -16.157 1.00 93.19 72 VAL A N 1
ATOM 547 C CA . VAL A 1 72 ? -2.778 4.694 -15.041 1.00 93.19 72 VAL A CA 1
ATOM 548 C C . VAL A 1 72 ? -2.433 5.395 -13.726 1.00 93.19 72 VAL A C 1
ATOM 550 O O . VAL A 1 72 ? -3.089 5.158 -12.715 1.00 93.19 72 VAL A O 1
ATOM 553 N N . LEU A 1 73 ? -1.441 6.289 -13.737 1.00 93.88 73 LEU A N 1
ATOM 554 C CA . LEU A 1 73 ? -1.035 7.066 -12.567 1.00 93.88 73 LEU A CA 1
ATOM 555 C C . LEU A 1 73 ? -2.180 7.938 -12.043 1.00 93.88 73 LEU A C 1
ATOM 557 O O . LEU A 1 73 ? -2.436 7.941 -10.840 1.00 93.88 73 LEU A O 1
ATOM 561 N N . THR A 1 74 ? -2.877 8.659 -12.924 1.00 94.50 74 THR A N 1
ATOM 562 C CA . THR A 1 74 ? -4.007 9.517 -12.549 1.00 94.50 74 THR A CA 1
ATOM 563 C C . THR A 1 74 ? -5.137 8.691 -11.954 1.00 94.50 74 THR A C 1
ATOM 565 O O . THR A 1 74 ? -5.594 9.000 -10.855 1.00 94.50 74 THR A O 1
ATOM 568 N N . LEU A 1 75 ? -5.551 7.610 -12.622 1.00 95.75 75 LEU A N 1
ATOM 569 C CA . LEU A 1 75 ? -6.617 6.743 -12.123 1.00 95.75 75 LEU A CA 1
ATOM 570 C C . LEU A 1 75 ? -6.256 6.142 -10.760 1.00 95.75 75 LEU A C 1
ATOM 572 O O . LEU A 1 75 ? -7.064 6.173 -9.833 1.00 95.75 75 LEU A O 1
ATOM 576 N N . TYR A 1 76 ? -5.030 5.641 -10.611 1.00 96.69 76 TYR A N 1
ATOM 577 C CA . TYR A 1 76 ? -4.603 5.019 -9.364 1.00 96.69 76 TYR A CA 1
ATOM 578 C C . TYR A 1 76 ? -4.461 6.033 -8.221 1.00 96.69 76 TYR A C 1
ATOM 580 O O . TYR A 1 76 ? -4.844 5.745 -7.086 1.00 96.69 76 TYR A O 1
ATOM 588 N N . SER A 1 77 ? -4.004 7.252 -8.523 1.00 96.88 77 SER A N 1
ATOM 589 C CA . SER A 1 77 ? -3.947 8.350 -7.550 1.00 96.88 77 SER A CA 1
ATOM 590 C C . SER A 1 77 ? -5.340 8.751 -7.063 1.00 96.88 77 SER A C 1
ATOM 592 O O . SER A 1 77 ? -5.503 9.038 -5.881 1.00 96.88 77 SER A O 1
ATOM 594 N N . LEU A 1 78 ? -6.355 8.732 -7.937 1.00 97.06 78 LEU A N 1
ATOM 595 C CA . LEU A 1 78 ? -7.743 8.996 -7.544 1.00 97.06 78 LEU A CA 1
ATOM 596 C C . LEU A 1 78 ? -8.282 7.909 -6.605 1.00 97.06 78 LEU A C 1
ATOM 598 O O . LEU A 1 78 ? -8.888 8.236 -5.587 1.00 97.06 78 LEU A O 1
ATOM 602 N N . ILE A 1 79 ? -8.016 6.632 -6.906 1.00 96.75 79 ILE A N 1
ATOM 603 C CA . ILE A 1 79 ? -8.407 5.504 -6.044 1.00 96.75 79 ILE A CA 1
ATOM 604 C C . ILE A 1 79 ? -7.760 5.642 -4.660 1.00 96.75 79 ILE A C 1
ATOM 606 O O . ILE A 1 79 ? -8.448 5.566 -3.643 1.00 96.75 79 ILE A O 1
ATOM 610 N N . PHE A 1 80 ? -6.448 5.891 -4.607 1.00 96.94 80 PHE A N 1
ATOM 611 C CA . PHE A 1 80 ? -5.738 6.033 -3.336 1.00 96.94 80 PHE A CA 1
ATOM 612 C C . PHE A 1 80 ? -6.147 7.297 -2.570 1.00 96.94 80 PHE A C 1
ATOM 614 O O . PHE A 1 80 ? -6.297 7.256 -1.353 1.00 96.94 80 PHE A O 1
ATOM 621 N N . GLY A 1 81 ? -6.388 8.407 -3.272 1.00 96.94 81 GLY A N 1
ATOM 622 C CA . GLY A 1 81 ? -6.904 9.641 -2.682 1.00 96.94 81 GLY A CA 1
ATOM 623 C C . GLY A 1 81 ? -8.281 9.457 -2.042 1.00 96.94 81 GLY A C 1
ATOM 624 O O . GLY A 1 81 ? -8.514 9.962 -0.945 1.00 96.94 81 GLY A O 1
ATOM 625 N N . ALA A 1 82 ? -9.167 8.685 -2.679 1.00 96.62 82 ALA A N 1
ATOM 626 C CA . ALA A 1 82 ? -10.462 8.331 -2.106 1.00 96.62 82 ALA A CA 1
ATOM 627 C C . ALA A 1 82 ? -10.310 7.474 -0.837 1.00 96.62 82 ALA A C 1
ATOM 629 O O . ALA A 1 82 ? -10.939 7.774 0.175 1.00 96.62 82 ALA A O 1
ATOM 630 N N . GLU A 1 83 ? -9.438 6.459 -0.849 1.00 95.31 83 GLU A N 1
ATOM 631 C CA . GLU A 1 83 ? -9.162 5.641 0.344 1.00 95.31 83 GLU A CA 1
ATOM 632 C C . GLU A 1 83 ? -8.586 6.487 1.489 1.00 95.31 83 GLU A C 1
ATOM 634 O O . GLU A 1 83 ? -9.042 6.372 2.627 1.00 95.31 83 GLU A O 1
ATOM 639 N N . LEU A 1 84 ? -7.632 7.380 1.195 1.00 95.25 84 LEU A N 1
ATOM 640 C CA . LEU A 1 84 ? -7.102 8.330 2.175 1.00 95.25 84 LEU A CA 1
ATOM 641 C C . LEU A 1 84 ? -8.237 9.167 2.772 1.00 95.25 84 LEU A C 1
ATOM 643 O O . LEU A 1 84 ? -8.375 9.216 3.991 1.00 95.25 84 LEU A O 1
ATOM 647 N N . ALA A 1 85 ? -9.088 9.766 1.936 1.00 95.19 85 ALA A N 1
ATOM 648 C CA . ALA A 1 85 ? -10.212 10.575 2.395 1.00 95.19 85 ALA A CA 1
ATOM 649 C C . ALA A 1 85 ? -11.154 9.783 3.316 1.00 95.19 85 ALA A C 1
ATOM 651 O O . ALA A 1 85 ? -11.469 10.259 4.407 1.00 95.19 85 ALA A O 1
ATOM 652 N N . PHE A 1 86 ? -11.539 8.559 2.943 1.00 94.75 86 PHE A N 1
ATOM 653 C CA . PHE A 1 86 ? -12.384 7.707 3.783 1.00 94.75 86 PHE A CA 1
ATOM 654 C C . PHE 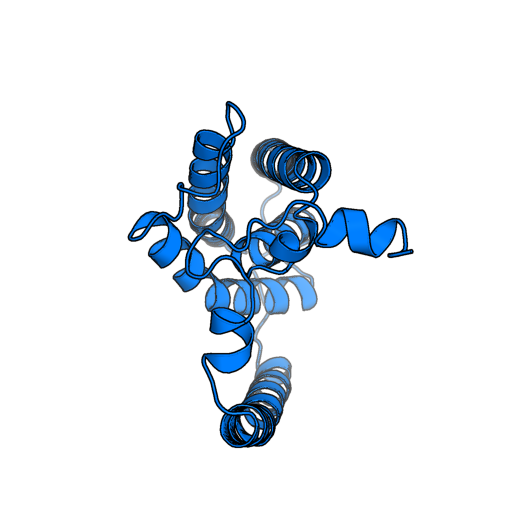A 1 86 ? -11.745 7.397 5.142 1.00 94.75 86 PHE A C 1
ATOM 656 O O . PHE A 1 86 ? -12.431 7.463 6.167 1.00 94.75 86 PHE A O 1
ATOM 663 N N . LYS A 1 87 ? -10.431 7.130 5.188 1.00 93.50 87 LYS A N 1
ATOM 664 C CA . LYS A 1 87 ? -9.705 6.881 6.445 1.00 93.50 87 LYS A CA 1
ATOM 665 C C . LYS A 1 87 ? -9.594 8.115 7.331 1.00 93.50 87 LYS A C 1
ATOM 667 O O . LYS A 1 87 ? -9.728 7.987 8.549 1.00 93.50 87 LYS A O 1
ATOM 672 N N . MET A 1 88 ? -9.414 9.296 6.740 1.00 93.00 88 MET A N 1
ATOM 673 C CA . MET A 1 88 ? -9.383 10.553 7.490 1.00 93.00 88 MET A CA 1
ATOM 674 C C . MET A 1 88 ? -10.769 10.927 8.029 1.00 93.00 88 MET A C 1
ATOM 676 O O . MET A 1 88 ? -10.883 11.297 9.195 1.00 93.00 88 MET A O 1
ATOM 680 N N . ILE A 1 89 ? -11.826 10.771 7.222 1.00 93.69 89 ILE A N 1
ATOM 681 C CA . ILE A 1 89 ? -13.220 11.018 7.635 1.00 93.69 89 ILE A CA 1
ATOM 682 C C . ILE A 1 89 ? -13.613 10.075 8.773 1.00 93.69 89 ILE A C 1
ATOM 684 O O . ILE A 1 89 ? -14.180 10.504 9.775 1.00 93.69 89 ILE A O 1
ATOM 688 N N . SER A 1 90 ? -13.262 8.797 8.641 1.00 92.50 90 SER A N 1
ATOM 689 C CA . SER A 1 90 ? -13.589 7.772 9.630 1.00 92.50 90 SER A CA 1
ATOM 690 C C . SER A 1 90 ? -12.649 7.776 10.834 1.00 92.50 90 SER A C 1
ATOM 692 O O . SER A 1 90 ? -12.790 6.906 11.682 1.00 92.50 90 SER A O 1
ATOM 694 N N . LYS A 1 91 ? -11.670 8.693 10.915 1.00 94.00 91 LYS A N 1
ATOM 695 C CA . LYS A 1 91 ? -10.675 8.769 12.003 1.00 94.00 91 LYS A CA 1
ATOM 696 C C . LYS A 1 91 ? -9.965 7.438 12.292 1.00 94.00 91 LYS A C 1
ATOM 698 O O . LYS A 1 91 ? -9.709 7.070 13.439 1.00 94.00 91 LYS A O 1
ATOM 703 N N . THR A 1 92 ? -9.670 6.693 11.230 1.00 92.75 92 THR A N 1
ATOM 704 C CA . THR A 1 92 ? -8.972 5.401 11.285 1.00 92.75 92 THR A CA 1
ATOM 705 C C . THR A 1 92 ? -7.636 5.466 10.546 1.00 92.75 92 THR A C 1
ATOM 707 O O . THR A 1 92 ? -7.213 4.510 9.892 1.00 92.75 92 THR A O 1
ATOM 710 N N . GLY A 1 93 ? -6.952 6.613 10.647 1.00 92.44 93 GLY A N 1
ATOM 711 C CA . GLY A 1 93 ? -5.696 6.879 9.946 1.00 92.44 93 GLY A CA 1
ATOM 712 C C . GLY A 1 93 ? -4.576 5.878 10.251 1.00 92.44 93 GLY A C 1
ATOM 713 O O . GLY A 1 93 ? -3.712 5.669 9.405 1.00 92.44 93 GLY A O 1
ATOM 714 N N . ILE A 1 94 ? -4.611 5.194 11.403 1.00 93.00 94 ILE A N 1
ATOM 715 C CA . ILE A 1 94 ? -3.641 4.145 11.751 1.00 93.00 94 ILE A CA 1
ATOM 716 C C . ILE A 1 94 ? -3.589 3.021 10.706 1.00 93.00 94 ILE A C 1
ATOM 718 O O . ILE A 1 94 ? -2.517 2.486 10.430 1.00 93.00 94 ILE A O 1
ATOM 722 N N . PHE A 1 95 ? -4.715 2.712 10.055 1.00 92.31 95 PHE A N 1
ATOM 723 C CA . PHE A 1 95 ? -4.774 1.653 9.048 1.00 92.31 95 PHE A CA 1
ATOM 724 C C . PHE A 1 95 ? -4.118 2.026 7.721 1.00 92.31 95 PHE A C 1
ATOM 726 O O . PHE A 1 95 ? -3.945 1.141 6.895 1.00 92.31 95 PHE A O 1
ATOM 733 N N . LEU A 1 96 ? -3.691 3.277 7.516 1.00 93.12 96 LEU A N 1
ATOM 734 C CA . LEU A 1 96 ? -2.861 3.649 6.361 1.00 93.12 96 LEU A CA 1
ATOM 735 C C . LEU A 1 96 ? -1.462 3.020 6.409 1.00 93.12 96 LEU A C 1
ATOM 737 O O . LEU A 1 96 ? -0.765 2.992 5.398 1.00 93.12 96 LEU A O 1
ATOM 741 N N . LEU A 1 97 ? -1.051 2.506 7.571 1.00 92.12 97 LEU A N 1
ATOM 742 C CA . LEU A 1 97 ? 0.183 1.741 7.732 1.00 92.12 97 LEU A CA 1
ATOM 743 C C . LEU A 1 97 ? 0.037 0.277 7.301 1.00 92.12 97 LEU A C 1
ATOM 745 O O . LEU A 1 97 ? 1.027 -0.455 7.277 1.00 92.12 97 LEU A O 1
ATOM 749 N N . ASN A 1 98 ? -1.174 -0.160 6.944 1.00 92.19 98 ASN A N 1
ATOM 750 C CA . ASN A 1 98 ? -1.384 -1.508 6.444 1.00 92.19 98 ASN A CA 1
ATOM 751 C C . ASN A 1 98 ? -0.611 -1.717 5.130 1.00 92.19 98 ASN A C 1
ATOM 753 O O . ASN A 1 98 ? -0.475 -0.798 4.313 1.00 92.19 98 ASN A O 1
ATOM 757 N N . PRO A 1 99 ? -0.128 -2.947 4.877 1.00 91.25 99 PRO A N 1
ATOM 758 C CA . PRO A 1 99 ? 0.763 -3.227 3.755 1.00 91.25 99 PRO A CA 1
ATOM 759 C C . PRO A 1 99 ? 0.167 -2.859 2.389 1.00 91.25 99 PRO A C 1
ATOM 761 O O . PRO A 1 99 ? 0.916 -2.476 1.494 1.00 91.25 99 PRO A O 1
ATOM 764 N N . CYS A 1 100 ? -1.157 -2.914 2.207 1.00 93.62 100 CYS A N 1
ATOM 765 C CA . CYS A 1 100 ? -1.802 -2.545 0.945 1.00 93.62 100 CYS A CA 1
ATOM 766 C C . CYS A 1 100 ? -1.660 -1.048 0.612 1.00 93.62 100 CYS A C 1
ATOM 768 O O . CYS A 1 100 ? -1.321 -0.705 -0.524 1.00 93.62 100 CYS A O 1
ATOM 770 N N . HIS A 1 101 ? -1.836 -0.150 1.585 1.00 94.50 101 HIS A N 1
ATOM 771 C CA . HIS A 1 101 ? -1.679 1.299 1.399 1.00 94.50 101 HIS A CA 1
ATOM 772 C C . HIS A 1 101 ? -0.217 1.691 1.200 1.00 94.50 101 HIS A C 1
ATOM 774 O O . HIS A 1 101 ? 0.087 2.476 0.304 1.00 94.50 101 HIS A O 1
ATOM 780 N N . ILE A 1 102 ? 0.698 1.074 1.955 1.00 94.25 102 ILE A N 1
ATOM 781 C CA . ILE A 1 102 ? 2.143 1.258 1.764 1.00 94.25 102 ILE A CA 1
ATOM 782 C C . ILE A 1 102 ? 2.569 0.781 0.368 1.00 94.25 102 ILE A C 1
ATOM 784 O O . ILE A 1 102 ? 3.303 1.479 -0.330 1.00 94.25 102 ILE A O 1
ATOM 788 N N . THR A 1 103 ? 2.053 -0.362 -0.091 1.00 94.62 103 THR A N 1
ATOM 789 C CA . THR A 1 103 ? 2.310 -0.874 -1.449 1.00 94.62 103 THR A CA 1
ATOM 790 C C . THR A 1 103 ? 1.755 0.054 -2.518 1.00 94.62 103 THR A C 1
ATOM 792 O O . THR A 1 103 ? 2.442 0.334 -3.497 1.00 94.62 103 THR A O 1
ATOM 795 N N . THR A 1 104 ? 0.553 0.591 -2.309 1.00 95.62 104 THR A N 1
ATOM 796 C CA . THR A 1 104 ? -0.052 1.577 -3.213 1.00 95.62 104 THR A CA 1
ATOM 797 C C . THR A 1 104 ? 0.833 2.819 -3.339 1.00 95.62 104 THR A C 1
ATOM 799 O O . THR A 1 104 ? 1.155 3.236 -4.450 1.00 95.62 104 THR A O 1
ATOM 802 N N . ALA A 1 105 ? 1.314 3.363 -2.216 1.00 95.50 105 ALA A N 1
ATOM 803 C CA . ALA A 1 105 ? 2.227 4.503 -2.213 1.00 95.50 105 ALA A CA 1
ATOM 804 C C . ALA A 1 105 ? 3.551 4.191 -2.937 1.00 95.50 105 ALA A C 1
ATOM 806 O O . ALA A 1 105 ? 3.989 4.977 -3.778 1.00 95.50 105 ALA A O 1
ATOM 807 N N . MET A 1 106 ? 4.157 3.023 -2.684 1.00 94.06 106 MET A N 1
ATOM 808 C CA . MET A 1 106 ? 5.361 2.579 -3.402 1.00 94.06 106 MET A CA 1
ATOM 809 C C . MET A 1 106 ? 5.123 2.476 -4.914 1.00 94.06 106 MET A C 1
ATOM 811 O O . MET A 1 106 ? 5.962 2.906 -5.702 1.00 94.06 106 MET A O 1
ATOM 815 N N . GLN A 1 107 ? 3.979 1.940 -5.338 1.00 94.56 107 GLN A N 1
ATOM 816 C CA . GLN A 1 107 ? 3.642 1.788 -6.752 1.00 94.56 107 GLN A CA 1
ATOM 817 C C . GLN A 1 107 ? 3.358 3.121 -7.450 1.00 94.56 107 GLN A C 1
ATOM 819 O O . GLN A 1 107 ? 3.765 3.294 -8.597 1.00 94.56 107 GLN A O 1
ATOM 824 N N . LEU A 1 108 ? 2.723 4.082 -6.773 1.00 95.06 108 LEU A N 1
ATOM 825 C CA . LEU A 1 108 ? 2.560 5.441 -7.298 1.00 95.06 108 LEU A CA 1
ATOM 826 C C . LEU A 1 108 ? 3.919 6.120 -7.508 1.00 95.06 108 LEU A C 1
ATOM 828 O O . LEU A 1 108 ? 4.137 6.734 -8.550 1.00 95.06 108 LEU A O 1
ATOM 832 N N . VAL A 1 109 ? 4.861 5.941 -6.575 1.00 93.25 109 VAL A N 1
ATOM 833 C CA . VAL A 1 109 ? 6.248 6.411 -6.733 1.00 93.25 109 VAL A CA 1
ATOM 834 C C . VAL A 1 109 ? 6.937 5.708 -7.911 1.00 93.25 109 VAL A C 1
ATOM 836 O O . VAL A 1 109 ? 7.541 6.363 -8.752 1.00 93.25 109 VAL A O 1
ATOM 839 N N . LEU A 1 110 ? 6.791 4.391 -8.064 1.00 91.19 110 LEU A N 1
ATOM 840 C CA . LEU A 1 110 ? 7.338 3.662 -9.220 1.00 91.19 110 LEU A CA 1
ATOM 841 C C . LEU A 1 110 ? 6.760 4.135 -10.561 1.00 91.19 110 LEU A C 1
ATOM 843 O O . LEU A 1 110 ? 7.465 4.191 -11.570 1.00 91.19 110 LEU A O 1
ATOM 847 N N . LEU A 1 111 ? 5.480 4.506 -10.576 1.00 90.19 111 LEU A N 1
ATOM 848 C CA . LEU A 1 111 ? 4.816 5.096 -11.733 1.00 90.19 111 LEU A CA 1
ATOM 849 C C . LEU A 1 111 ? 5.245 6.543 -11.995 1.00 90.19 111 LEU A C 1
ATOM 851 O O . LEU A 1 111 ? 4.937 7.048 -13.070 1.00 90.19 111 LEU A O 1
ATOM 855 N N . THR A 1 112 ? 5.985 7.219 -11.113 1.00 89.25 112 THR A N 1
ATOM 856 C CA . THR A 1 112 ? 6.544 8.567 -11.359 1.00 89.25 112 THR A CA 1
ATOM 857 C C . THR A 1 112 ? 8.052 8.555 -11.619 1.00 89.25 112 THR A C 1
ATOM 859 O O . THR A 1 112 ? 8.539 9.406 -12.356 1.00 89.25 112 THR A O 1
ATOM 862 N N . MET A 1 113 ? 8.773 7.542 -11.141 1.00 86.44 113 MET A N 1
ATOM 863 C CA . MET A 1 113 ? 10.215 7.390 -11.358 1.00 86.44 113 MET A CA 1
ATOM 864 C C . MET A 1 113 ? 10.586 6.942 -12.780 1.00 86.44 113 MET A C 1
ATOM 866 O O . MET A 1 113 ? 9.808 6.289 -13.484 1.00 86.44 113 MET A O 1
ATOM 870 N N . ASP A 1 114 ? 11.802 7.282 -13.203 1.00 78.31 114 ASP A N 1
ATOM 871 C CA . ASP A 1 114 ? 12.402 6.743 -14.423 1.00 78.31 114 ASP A CA 1
ATOM 872 C C . ASP A 1 114 ? 12.982 5.346 -14.190 1.00 78.31 114 ASP A C 1
ATOM 874 O O . ASP A 1 114 ? 13.573 5.060 -13.149 1.00 78.31 114 ASP A O 1
ATOM 878 N N . ALA A 1 115 ? 12.844 4.476 -15.193 1.00 74.50 115 ALA A N 1
ATOM 879 C CA . ALA A 1 115 ? 13.296 3.084 -15.120 1.00 74.50 115 ALA A CA 1
ATOM 880 C C . ALA A 1 115 ? 14.826 2.943 -14.993 1.00 74.50 115 ALA A C 1
ATOM 882 O O . ALA A 1 115 ? 15.311 1.925 -14.508 1.00 74.50 115 ALA A O 1
ATOM 883 N N . ASN A 1 116 ? 15.580 3.978 -15.380 1.00 73.19 116 ASN A N 1
ATOM 884 C CA . ASN A 1 116 ? 17.040 4.000 -15.275 1.00 73.19 116 ASN A CA 1
ATOM 885 C C . ASN A 1 116 ? 17.542 4.282 -13.844 1.00 73.19 116 ASN A C 1
ATOM 887 O O . ASN A 1 116 ? 18.746 4.211 -13.600 1.00 73.19 116 ASN A O 1
ATOM 891 N N . ASP A 1 117 ? 16.663 4.615 -12.890 1.00 79.44 117 ASP A N 1
ATOM 892 C CA . ASP A 1 117 ? 17.065 4.837 -11.500 1.00 79.44 117 ASP A CA 1
ATOM 893 C C . ASP A 1 117 ? 17.218 3.499 -10.748 1.00 79.44 117 ASP A C 1
ATOM 895 O O . ASP A 1 117 ? 16.291 2.690 -10.640 1.00 79.44 117 ASP A O 1
ATOM 899 N N . ARG A 1 118 ? 18.384 3.290 -10.126 1.00 79.06 118 ARG A N 1
ATOM 900 C CA . ARG A 1 118 ? 18.657 2.146 -9.240 1.00 79.06 118 ARG A CA 1
ATOM 901 C C . ARG A 1 118 ? 17.666 2.066 -8.071 1.00 79.06 118 ARG A C 1
ATOM 903 O O . ARG A 1 118 ? 17.390 0.978 -7.565 1.00 79.06 118 ARG A O 1
ATOM 910 N N . ARG A 1 119 ? 17.098 3.198 -7.648 1.00 83.81 119 ARG A N 1
ATOM 911 C CA . ARG A 1 119 ? 16.045 3.251 -6.624 1.00 83.81 119 ARG A CA 1
ATOM 912 C C . ARG A 1 119 ? 14.720 2.696 -7.136 1.00 83.81 119 ARG A C 1
ATOM 914 O O . ARG A 1 119 ? 14.058 1.987 -6.387 1.00 83.81 119 ARG A O 1
ATOM 921 N N . ALA A 1 120 ? 14.362 2.951 -8.396 1.00 86.12 120 ALA A N 1
ATOM 922 C CA . ALA A 1 120 ? 13.164 2.380 -9.011 1.00 86.12 120 ALA A CA 1
ATOM 923 C C . ALA A 1 120 ? 13.285 0.851 -9.121 1.00 86.12 120 ALA A C 1
ATOM 925 O O . ALA A 1 120 ? 12.371 0.128 -8.738 1.00 86.12 120 ALA A O 1
ATOM 926 N N . CYS A 1 121 ? 14.458 0.354 -9.523 1.00 84.38 121 CYS A N 1
ATOM 927 C CA . CYS A 1 121 ? 14.800 -1.072 -9.514 1.00 84.38 121 CYS A CA 1
ATOM 928 C C . CYS A 1 121 ? 14.600 -1.717 -8.130 1.00 84.38 121 CYS A C 1
ATOM 930 O O . CYS A 1 121 ? 13.914 -2.733 -7.994 1.00 84.38 121 CYS A O 1
ATOM 932 N N . PHE A 1 122 ? 15.175 -1.106 -7.089 1.00 86.12 122 PHE A N 1
ATOM 933 C CA . PHE A 1 122 ? 15.041 -1.585 -5.715 1.00 86.12 122 PHE A CA 1
ATOM 934 C C . PHE A 1 122 ? 13.582 -1.569 -5.242 1.00 86.12 122 PHE A C 1
ATOM 936 O O . PHE A 1 122 ? 13.087 -2.585 -4.757 1.00 86.12 122 PHE A O 1
ATOM 943 N N . LEU A 1 123 ? 12.879 -0.447 -5.427 1.00 88.88 123 LEU A N 1
ATOM 944 C CA . LEU A 1 123 ? 11.477 -0.297 -5.036 1.00 88.88 123 LEU A CA 1
ATOM 945 C C . LEU A 1 123 ? 10.571 -1.285 -5.771 1.00 88.88 123 LEU A C 1
ATOM 947 O O . LEU A 1 123 ? 9.667 -1.848 -5.160 1.00 88.88 123 LEU A O 1
ATOM 951 N N . PHE A 1 124 ? 10.826 -1.549 -7.055 1.00 88.81 124 PHE A N 1
ATOM 952 C CA . PHE A 1 124 ? 10.058 -2.521 -7.822 1.00 88.81 124 PHE A CA 1
ATOM 953 C C . PHE A 1 124 ? 10.226 -3.924 -7.237 1.00 88.81 124 PHE A C 1
ATOM 955 O O . PHE A 1 124 ? 9.240 -4.610 -6.980 1.00 88.81 124 PHE A O 1
ATOM 962 N N . ARG A 1 125 ? 11.451 -4.346 -6.923 1.00 86.94 125 ARG A N 1
ATOM 963 C CA . ARG A 1 125 ? 11.652 -5.659 -6.295 1.00 86.94 125 ARG A CA 1
ATOM 964 C C . ARG A 1 125 ? 11.076 -5.724 -4.887 1.00 86.94 125 ARG A C 1
ATOM 966 O O . ARG A 1 125 ? 10.467 -6.729 -4.540 1.00 86.94 125 ARG A O 1
ATOM 973 N N . LEU A 1 126 ? 11.204 -4.652 -4.108 1.00 87.12 126 LEU A N 1
ATOM 974 C CA . LEU A 1 126 ? 10.600 -4.569 -2.783 1.00 87.12 126 LEU A CA 1
ATOM 975 C C . LEU A 1 126 ? 9.074 -4.715 -2.864 1.00 87.12 126 LEU A C 1
ATOM 977 O O . LEU A 1 126 ? 8.513 -5.522 -2.130 1.00 87.12 126 LEU A O 1
ATOM 981 N N . ASN A 1 127 ? 8.404 -4.025 -3.798 1.00 89.88 127 ASN A N 1
ATOM 982 C CA . ASN A 1 127 ? 6.946 -4.114 -3.950 1.00 89.88 127 ASN A CA 1
ATOM 983 C C . ASN A 1 127 ? 6.464 -5.536 -4.293 1.00 89.88 127 ASN A C 1
ATOM 985 O O . ASN A 1 127 ? 5.392 -5.932 -3.840 1.00 89.88 127 ASN A O 1
ATOM 989 N N . MET A 1 128 ? 7.268 -6.336 -5.009 1.00 87.75 128 MET A N 1
ATOM 990 C CA . MET A 1 128 ? 6.927 -7.737 -5.304 1.00 87.75 128 MET A CA 1
ATOM 991 C C . MET A 1 128 ? 6.779 -8.585 -4.040 1.00 87.75 128 MET A C 1
ATOM 993 O O . MET A 1 128 ? 5.903 -9.445 -3.997 1.00 87.75 128 MET A O 1
ATOM 997 N N . TYR A 1 129 ? 7.557 -8.310 -2.988 1.00 87.06 129 TYR A N 1
ATOM 998 C CA . TYR A 1 129 ? 7.432 -9.018 -1.710 1.00 87.06 129 TYR A CA 1
ATOM 999 C C . TYR A 1 129 ? 6.133 -8.694 -0.963 1.00 87.06 129 TYR A C 1
ATOM 1001 O O . TYR A 1 129 ? 5.641 -9.535 -0.215 1.00 87.06 129 TYR A O 1
ATOM 1009 N N . PHE A 1 130 ? 5.555 -7.508 -1.172 1.00 86.38 130 PHE A N 1
ATOM 1010 C CA . PHE A 1 130 ? 4.294 -7.111 -0.536 1.00 86.38 130 PHE A CA 1
ATOM 1011 C C . PHE A 1 130 ? 3.049 -7.531 -1.336 1.00 86.38 130 PHE A C 1
ATOM 1013 O O . PHE A 1 130 ? 1.948 -7.562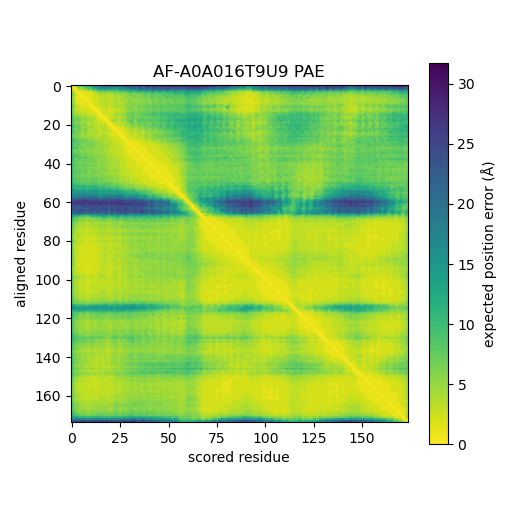 -0.783 1.00 86.38 130 PHE A O 1
ATOM 1020 N N . MET A 1 131 ? 3.207 -7.906 -2.612 1.00 85.50 131 MET A N 1
ATOM 1021 C CA . MET A 1 131 ? 2.099 -8.268 -3.506 1.00 85.50 131 MET A CA 1
ATOM 1022 C C . MET A 1 131 ? 1.212 -9.427 -2.995 1.00 85.50 131 MET A C 1
ATOM 1024 O O . MET A 1 131 ? -0.010 -9.315 -3.130 1.00 85.50 131 MET A O 1
ATOM 1028 N N . PRO A 1 132 ? 1.739 -10.499 -2.356 1.00 89.81 132 PRO A N 1
ATOM 1029 C CA . PRO A 1 132 ? 0.901 -11.567 -1.799 1.00 89.81 132 PRO A CA 1
ATOM 1030 C C . PRO A 1 132 ? -0.177 -11.069 -0.825 1.00 89.81 132 PRO A C 1
ATOM 1032 O O . PRO A 1 132 ? -1.264 -11.640 -0.766 1.00 89.81 132 PRO A O 1
ATOM 1035 N N . GLY A 1 133 ? 0.075 -9.966 -0.110 1.00 88.38 133 GLY A N 1
ATOM 1036 C CA . GLY A 1 133 ? -0.908 -9.366 0.792 1.00 88.38 133 GLY A CA 1
ATOM 1037 C C . GLY A 1 133 ? -2.184 -8.909 0.077 1.00 88.38 133 GLY A C 1
ATOM 1038 O O . GLY A 1 133 ? -3.277 -9.069 0.616 1.00 88.38 133 GLY A O 1
ATOM 1039 N N . ALA A 1 134 ? -2.072 -8.404 -1.156 1.00 91.69 134 ALA A N 1
ATOM 1040 C CA . ALA A 1 134 ? -3.235 -7.990 -1.938 1.00 91.69 134 ALA A CA 1
ATOM 1041 C C . ALA A 1 134 ? -4.071 -9.182 -2.422 1.00 91.69 134 ALA A C 1
ATOM 1043 O O . ALA A 1 134 ? -5.298 -9.107 -2.417 1.00 91.69 134 ALA A O 1
ATOM 1044 N N . PHE A 1 135 ? -3.427 -10.303 -2.766 1.00 91.56 135 PHE A N 1
ATOM 1045 C CA . PHE A 1 135 ? -4.136 -11.543 -3.090 1.00 91.56 135 PHE A CA 1
ATOM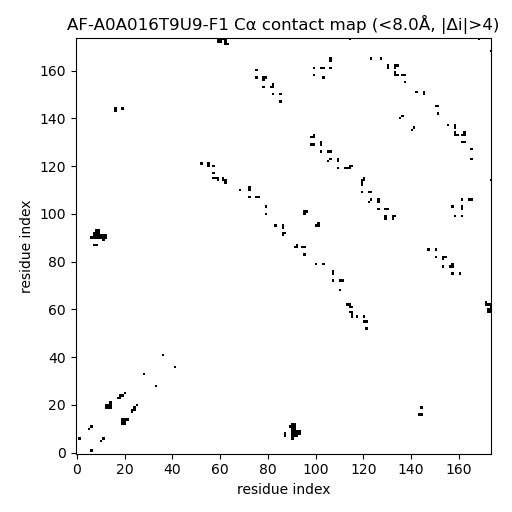 1046 C C . PHE A 1 135 ? -4.944 -12.058 -1.900 1.00 91.56 135 PHE A C 1
ATOM 1048 O O . PHE A 1 135 ? -6.118 -12.384 -2.062 1.00 91.56 135 PHE A O 1
ATOM 1055 N N . PHE A 1 136 ? -4.350 -12.087 -0.703 1.00 92.62 136 PHE A N 1
ATOM 1056 C CA . PHE A 1 136 ? -5.070 -12.517 0.497 1.00 92.62 136 PHE A CA 1
ATOM 1057 C C . PHE A 1 136 ? -6.231 -11.590 0.844 1.00 92.62 136 PHE A C 1
ATOM 1059 O O . PHE A 1 136 ? -7.286 -12.079 1.225 1.00 92.62 136 PHE A O 1
ATOM 1066 N N . ALA A 1 137 ? -6.077 -10.281 0.655 1.00 92.00 137 ALA A N 1
ATOM 1067 C CA . ALA A 1 137 ? -7.166 -9.333 0.855 1.00 92.00 137 ALA A CA 1
ATOM 1068 C C . ALA A 1 137 ? -8.332 -9.557 -0.130 1.00 92.00 137 ALA A C 1
ATOM 1070 O O . ALA A 1 137 ? -9.490 -9.449 0.256 1.00 92.00 137 ALA A O 1
ATOM 1071 N N . LEU A 1 138 ? -8.060 -9.930 -1.385 1.00 93.56 138 LEU A N 1
ATOM 1072 C CA . LEU A 1 138 ? -9.121 -10.280 -2.339 1.00 93.56 138 LEU A CA 1
ATOM 1073 C C . LEU A 1 138 ? -9.779 -11.632 -2.028 1.00 93.56 138 LEU A C 1
ATOM 1075 O O . LEU A 1 138 ? -10.989 -11.767 -2.200 1.00 93.56 138 LEU A O 1
ATOM 1079 N N . ALA A 1 139 ? -9.000 -12.620 -1.579 1.00 94.25 139 ALA A N 1
ATOM 1080 C CA . ALA A 1 139 ? -9.499 -13.952 -1.232 1.00 94.25 139 ALA A CA 1
ATOM 1081 C C . ALA A 1 139 ? -10.297 -13.963 0.084 1.00 94.25 139 ALA A C 1
ATOM 1083 O O . ALA A 1 139 ? -11.300 -14.665 0.194 1.00 94.25 139 ALA A O 1
ATOM 1084 N N . PHE A 1 140 ? -9.866 -13.168 1.065 1.00 93.56 140 PHE A N 1
ATOM 1085 C CA . PHE A 1 140 ? -10.452 -13.065 2.401 1.00 93.56 140 PHE A CA 1
ATOM 1086 C C . PHE A 1 140 ? -10.760 -11.593 2.730 1.00 93.56 140 PHE A C 1
ATOM 1088 O O . PHE A 1 140 ? -10.056 -10.968 3.532 1.00 93.56 140 PHE A O 1
ATOM 1095 N N . PRO A 1 141 ? -11.788 -11.005 2.092 1.00 92.75 141 PRO A N 1
ATOM 1096 C CA . PRO A 1 141 ? -12.047 -9.578 2.194 1.00 92.75 141 PRO A CA 1
ATOM 1097 C C . PRO A 1 141 ? -12.611 -9.189 3.563 1.00 92.75 141 PRO A C 1
ATOM 1099 O O . PRO A 1 141 ? -13.602 -9.744 4.039 1.00 92.75 141 PRO A O 1
ATOM 1102 N N . ILE A 1 142 ? -12.009 -8.168 4.176 1.00 88.69 142 ILE A N 1
ATOM 1103 C CA . ILE A 1 142 ? -12.451 -7.589 5.452 1.00 88.69 142 ILE A CA 1
ATOM 1104 C C . ILE A 1 142 ? -13.296 -6.346 5.152 1.00 88.69 142 ILE A C 1
ATOM 1106 O O . ILE A 1 142 ? -12.775 -5.238 5.012 1.00 88.69 142 ILE A O 1
ATOM 1110 N N . LEU A 1 143 ? -14.609 -6.545 5.010 1.00 90.88 143 LEU A N 1
ATOM 1111 C CA . LEU A 1 143 ? -15.566 -5.489 4.641 1.00 90.88 143 LEU A CA 1
ATOM 1112 C C . LEU A 1 143 ? -16.416 -4.986 5.817 1.00 90.88 143 LEU A C 1
ATOM 1114 O O . LEU A 1 143 ? -17.070 -3.957 5.711 1.00 90.88 143 LEU A O 1
ATOM 1118 N N . ASN A 1 144 ? -16.388 -5.679 6.954 1.00 87.88 144 ASN A N 1
ATOM 1119 C CA . ASN A 1 144 ? -17.166 -5.365 8.159 1.00 87.88 144 ASN A CA 1
ATOM 1120 C C . ASN A 1 144 ? -16.818 -4.011 8.807 1.00 87.88 144 ASN A C 1
ATOM 1122 O O . ASN A 1 144 ? -17.602 -3.491 9.595 1.00 87.88 144 ASN A O 1
ATOM 1126 N N . THR A 1 145 ? -15.661 -3.436 8.482 1.00 85.44 145 THR A N 1
ATOM 1127 C CA . THR A 1 145 ? -15.221 -2.113 8.954 1.00 85.44 145 THR A CA 1
ATOM 1128 C C . THR A 1 145 ? -15.528 -0.986 7.963 1.00 85.44 145 THR A C 1
ATOM 1130 O O . THR A 1 145 ? -15.202 0.164 8.244 1.00 85.44 145 THR A O 1
ATOM 1133 N N . ARG A 1 146 ? -16.130 -1.302 6.806 1.00 88.25 146 ARG A N 1
ATOM 1134 C CA . ARG A 1 146 ? -16.406 -0.365 5.710 1.00 88.25 146 ARG A CA 1
ATOM 1135 C C . ARG A 1 146 ? -17.875 0.044 5.724 1.00 88.25 146 ARG A C 1
ATOM 1137 O O . ARG A 1 146 ? -18.734 -0.696 5.251 1.00 88.25 146 ARG A O 1
ATOM 1144 N N . THR A 1 147 ? -18.169 1.198 6.310 1.00 88.31 147 THR A N 1
ATOM 1145 C CA . THR A 1 147 ? -19.542 1.667 6.554 1.00 88.31 147 THR A CA 1
ATOM 1146 C C . THR A 1 147 ? -19.959 2.801 5.626 1.00 88.31 147 THR A C 1
ATOM 1148 O O . THR A 1 147 ? -21.156 3.016 5.434 1.00 88.31 147 THR A O 1
ATOM 1151 N N . LEU A 1 148 ? -19.002 3.519 5.030 1.00 91.50 148 LEU A N 1
ATOM 1152 C CA . LEU A 1 148 ? -19.300 4.634 4.140 1.00 91.50 148 LEU A CA 1
ATOM 1153 C C . LEU A 1 148 ? -19.606 4.137 2.717 1.00 91.50 148 LEU A C 1
ATOM 1155 O O . LEU A 1 148 ? -18.986 3.183 2.226 1.00 91.50 148 LEU A O 1
ATOM 1159 N N . PRO A 1 149 ? -20.547 4.792 2.010 1.00 92.06 149 PRO A N 1
ATOM 1160 C CA . PRO A 1 149 ? -20.879 4.418 0.644 1.00 92.06 149 PRO A CA 1
ATOM 1161 C C . PRO A 1 149 ? -19.654 4.597 -0.261 1.00 92.06 149 PRO A C 1
ATOM 1163 O O . PRO A 1 149 ? -19.070 5.675 -0.337 1.00 92.06 149 PRO A O 1
ATOM 1166 N N . GLY A 1 150 ? -19.272 3.527 -0.959 1.00 92.44 150 GLY A N 1
ATOM 1167 C CA . GLY A 1 150 ? -18.131 3.516 -1.878 1.00 92.44 150 GLY A CA 1
ATOM 1168 C C . GLY A 1 150 ? -16.832 2.945 -1.303 1.00 92.44 150 GLY A C 1
ATOM 1169 O O . GLY A 1 150 ? -15.957 2.590 -2.090 1.00 92.44 150 GLY A O 1
ATOM 1170 N N . GLU A 1 151 ? -16.710 2.742 0.013 1.00 92.81 151 GLU A N 1
ATOM 1171 C CA . GLU A 1 151 ? -15.497 2.144 0.596 1.00 92.81 151 GLU A CA 1
ATOM 1172 C C . GLU A 1 151 ? -15.233 0.727 0.085 1.00 92.81 151 GLU A C 1
ATOM 1174 O O . GLU A 1 151 ? -14.093 0.369 -0.192 1.00 92.81 151 GLU A O 1
ATOM 1179 N N . VAL A 1 152 ? -16.285 -0.077 -0.086 1.00 95.62 152 VAL A N 1
ATOM 1180 C CA . VAL A 1 152 ? -16.165 -1.438 -0.630 1.00 95.62 152 VAL A CA 1
ATOM 1181 C C . VAL A 1 152 ? -15.669 -1.404 -2.078 1.00 95.62 152 VAL A C 1
ATOM 1183 O O . VAL A 1 152 ? -14.812 -2.196 -2.461 1.00 95.62 152 VAL A O 1
ATOM 1186 N N . PHE A 1 153 ? -16.161 -0.460 -2.883 1.00 96.31 153 PHE A N 1
ATOM 1187 C CA . PHE A 1 153 ? -15.696 -0.294 -4.259 1.00 96.31 153 PHE A CA 1
ATOM 1188 C C . PHE A 1 153 ? -14.221 0.118 -4.298 1.00 96.31 153 PHE A C 1
ATOM 1190 O O . PHE A 1 153 ? -13.429 -0.523 -4.988 1.00 96.31 153 PHE A O 1
ATOM 1197 N N . VAL A 1 154 ? -13.841 1.143 -3.527 1.00 96.12 154 VAL A N 1
ATOM 1198 C CA . VAL A 1 154 ? -12.451 1.616 -3.450 1.00 96.12 154 VAL A CA 1
ATOM 1199 C C . VAL A 1 154 ? -11.527 0.521 -2.927 1.00 96.12 154 VAL A C 1
ATOM 1201 O O . VAL A 1 154 ? -10.442 0.344 -3.472 1.00 96.12 154 VAL A O 1
ATOM 1204 N N . TYR A 1 155 ? -11.982 -0.279 -1.961 1.00 95.81 155 TYR A N 1
ATOM 1205 C CA . TYR A 1 155 ? -11.258 -1.446 -1.472 1.00 95.81 155 TYR A CA 1
ATOM 1206 C C . TYR A 1 155 ? -10.908 -2.408 -2.612 1.00 95.81 155 TYR A C 1
ATOM 1208 O O . TYR A 1 155 ? -9.730 -2.687 -2.832 1.00 95.81 155 TYR A O 1
ATOM 1216 N N . TYR A 1 156 ? -11.891 -2.885 -3.379 1.00 96.88 156 TYR A N 1
ATOM 1217 C CA . TYR A 1 156 ? -11.613 -3.810 -4.481 1.00 96.88 156 TYR A CA 1
ATOM 1218 C C . TYR A 1 156 ? -10.794 -3.156 -5.597 1.00 96.88 156 TYR A C 1
ATOM 1220 O O . TYR A 1 156 ? -9.852 -3.770 -6.097 1.00 96.88 156 TYR A O 1
ATOM 1228 N N . ALA A 1 157 ? -11.100 -1.905 -5.951 1.00 96.69 157 ALA A N 1
ATOM 1229 C CA . ALA A 1 157 ? -10.370 -1.163 -6.973 1.00 96.69 157 ALA A CA 1
ATOM 1230 C C . ALA A 1 157 ? -8.885 -1.008 -6.609 1.00 96.69 157 ALA A C 1
ATOM 1232 O O . ALA A 1 157 ? -8.016 -1.249 -7.446 1.00 96.69 157 ALA A O 1
ATOM 1233 N N . GLN A 1 158 ? -8.585 -0.673 -5.352 1.00 96.44 158 GLN A N 1
ATOM 1234 C CA . GLN A 1 158 ? -7.219 -0.546 -4.855 1.00 96.44 158 GLN A CA 1
ATOM 1235 C C . GLN A 1 158 ? -6.490 -1.892 -4.886 1.00 96.44 158 GLN A C 1
ATOM 1237 O O . GLN A 1 158 ? -5.385 -1.973 -5.413 1.00 96.44 158 GLN A O 1
ATOM 1242 N N . HIS A 1 159 ? -7.097 -2.963 -4.368 1.00 96.12 159 HIS A N 1
ATOM 1243 C CA . HIS A 1 159 ? -6.435 -4.271 -4.310 1.00 96.12 159 HIS A CA 1
ATOM 1244 C C . HIS A 1 159 ? -6.209 -4.882 -5.698 1.00 96.12 159 HIS A C 1
ATOM 1246 O O . HIS A 1 159 ? -5.160 -5.480 -5.938 1.00 96.12 159 HIS A O 1
ATOM 1252 N N . LEU A 1 160 ? -7.132 -4.669 -6.641 1.00 96.44 160 LEU A N 1
ATOM 1253 C CA . LEU A 1 160 ? -6.921 -5.021 -8.045 1.00 96.44 160 LEU A CA 1
ATOM 1254 C C . LEU A 1 160 ? -5.787 -4.198 -8.664 1.00 96.44 160 LEU A C 1
ATOM 1256 O O . LEU A 1 160 ? -4.916 -4.763 -9.325 1.00 96.44 160 LEU A O 1
ATOM 1260 N N . ALA A 1 161 ? -5.745 -2.886 -8.419 1.00 95.50 161 ALA A N 1
ATOM 1261 C CA . ALA A 1 161 ? -4.673 -2.028 -8.918 1.00 95.50 161 ALA A CA 1
ATOM 1262 C C . ALA A 1 161 ? -3.293 -2.454 -8.385 1.00 95.50 161 ALA A C 1
ATOM 1264 O O . ALA A 1 161 ? -2.339 -2.489 -9.163 1.00 95.50 161 ALA A O 1
ATOM 1265 N N . ILE A 1 162 ? -3.197 -2.880 -7.116 1.00 95.56 162 ILE A N 1
ATOM 1266 C CA . ILE A 1 162 ? -1.948 -3.397 -6.530 1.00 95.56 162 ILE A CA 1
ATOM 1267 C C . ILE A 1 162 ? -1.393 -4.587 -7.323 1.00 95.56 162 ILE A C 1
ATOM 1269 O O . ILE A 1 162 ? -0.176 -4.709 -7.464 1.00 95.56 162 ILE A O 1
ATOM 1273 N N . ILE A 1 163 ? -2.259 -5.445 -7.862 1.00 94.38 163 ILE A N 1
ATOM 1274 C CA . ILE A 1 163 ? -1.853 -6.608 -8.662 1.00 94.38 163 ILE A CA 1
ATOM 1275 C C . ILE A 1 163 ? -1.566 -6.204 -10.114 1.00 94.38 163 ILE A C 1
ATOM 1277 O O . ILE A 1 163 ? -0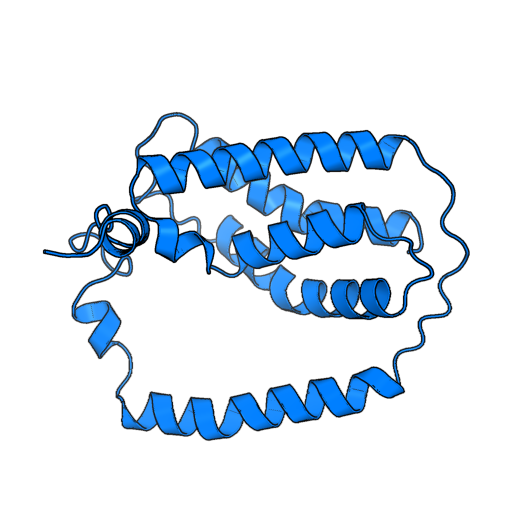.589 -6.662 -10.702 1.00 94.38 163 ILE A O 1
ATOM 1281 N N . LEU A 1 164 ? -2.381 -5.327 -10.705 1.00 93.62 164 LEU A N 1
ATOM 1282 C CA . LEU A 1 164 ? -2.281 -4.967 -12.124 1.00 93.62 164 LEU A CA 1
ATOM 1283 C C . LEU A 1 164 ? -1.103 -4.040 -12.444 1.00 93.62 164 LEU A C 1
ATOM 1285 O O . LEU A 1 164 ? -0.454 -4.211 -13.475 1.00 93.62 164 LEU A O 1
ATOM 1289 N N . VAL A 1 165 ? -0.798 -3.068 -11.581 1.00 92.56 165 VAL A N 1
ATOM 1290 C CA . VAL A 1 165 ? 0.292 -2.105 -11.809 1.00 92.56 165 VAL A CA 1
ATOM 1291 C C . VAL A 1 165 ? 1.652 -2.777 -12.020 1.00 92.56 165 VAL A C 1
ATOM 1293 O O . VAL A 1 165 ? 2.315 -2.444 -13.000 1.00 92.56 165 VAL A O 1
ATOM 1296 N N . PRO A 1 166 ? 2.105 -3.734 -11.196 1.00 90.19 166 PRO A N 1
ATOM 1297 C CA . PRO A 1 166 ? 3.387 -4.378 -11.442 1.00 90.19 166 PRO A CA 1
ATOM 1298 C C . PRO A 1 166 ? 3.399 -5.234 -12.710 1.00 90.19 166 PRO A C 1
ATOM 1300 O O . PRO A 1 166 ? 4.423 -5.266 -1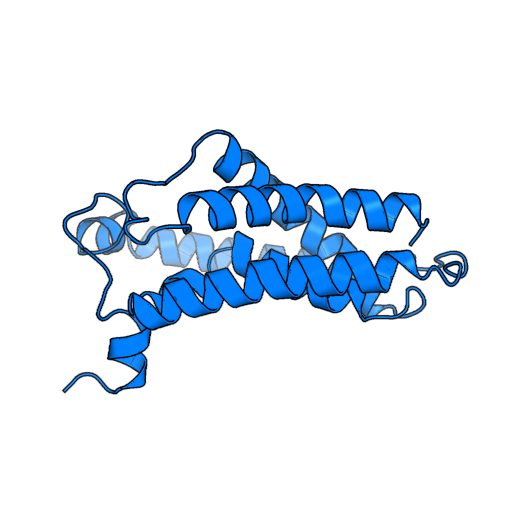3.388 1.00 90.19 166 PRO A O 1
ATOM 1303 N N . LEU A 1 167 ? 2.277 -5.865 -13.081 1.00 90.50 167 LEU A N 1
ATOM 1304 C CA . LEU A 1 167 ? 2.149 -6.554 -14.372 1.00 90.50 167 LEU A CA 1
ATOM 1305 C C . LEU A 1 167 ? 2.307 -5.572 -15.540 1.00 90.50 167 LEU A C 1
ATOM 1307 O O . LEU A 1 167 ? 3.017 -5.860 -16.501 1.00 90.50 167 LEU A O 1
ATOM 1311 N N . TYR A 1 168 ? 1.705 -4.387 -15.427 1.00 89.62 168 TYR A N 1
ATOM 1312 C CA . TYR A 1 168 ? 1.857 -3.306 -16.398 1.00 89.62 168 TYR A CA 1
ATOM 1313 C C . TYR A 1 168 ? 3.308 -2.804 -16.491 1.00 89.62 168 TYR A C 1
ATOM 1315 O O . TYR A 1 168 ? 3.835 -2.664 -17.592 1.00 89.62 168 TYR A O 1
ATOM 1323 N N . LEU A 1 169 ? 3.988 -2.595 -15.358 1.00 86.81 169 LEU A N 1
ATOM 1324 C CA . LEU A 1 169 ? 5.404 -2.198 -15.332 1.00 86.81 169 LEU A CA 1
ATOM 1325 C C . LEU A 1 169 ? 6.304 -3.268 -15.988 1.00 86.81 169 LEU A C 1
ATOM 1327 O O . LEU A 1 169 ? 7.177 -2.936 -16.788 1.00 86.81 169 LEU A O 1
ATOM 1331 N N . MET A 1 170 ? 6.043 -4.558 -15.737 1.00 85.56 170 MET A N 1
ATOM 1332 C CA . MET A 1 170 ? 6.765 -5.661 -16.393 1.00 85.56 170 MET A CA 1
ATOM 1333 C C . MET A 1 170 ? 6.500 -5.729 -17.898 1.00 85.56 170 MET A C 1
ATOM 1335 O O . MET A 1 170 ? 7.430 -5.961 -18.670 1.00 85.56 170 MET A O 1
ATOM 1339 N N . TYR A 1 171 ? 5.259 -5.491 -18.331 1.00 84.12 171 TYR A N 1
ATOM 1340 C CA . TYR A 1 171 ? 4.908 -5.421 -19.751 1.00 84.12 171 TYR A CA 1
ATOM 1341 C C . TYR A 1 171 ? 5.689 -4.318 -20.482 1.00 84.12 171 TYR A C 1
ATOM 1343 O O . TYR A 1 171 ? 6.135 -4.517 -21.612 1.00 84.12 171 TYR A O 1
ATOM 1351 N N . LEU A 1 172 ? 5.940 -3.188 -19.814 1.00 76.12 172 LEU A N 1
ATOM 1352 C CA . LEU A 1 172 ? 6.768 -2.098 -20.338 1.00 76.12 172 LEU A CA 1
ATOM 1353 C C . LEU A 1 172 ? 8.281 -2.396 -20.340 1.00 76.12 172 LEU A C 1
ATOM 1355 O O . LEU A 1 172 ? 9.053 -1.543 -20.775 1.00 76.12 172 LEU A O 1
ATOM 1359 N N . ARG A 1 173 ? 8.701 -3.599 -19.915 1.00 68.06 173 ARG A N 1
ATOM 1360 C CA . ARG A 1 173 ? 10.105 -4.038 -19.772 1.00 68.06 173 ARG A CA 1
ATOM 1361 C C . ARG A 1 173 ? 10.933 -3.204 -18.786 1.00 68.06 173 ARG A C 1
ATOM 1363 O O . ARG A 1 173 ? 12.152 -3.113 -18.933 1.00 68.06 173 ARG A O 1
ATOM 1370 N N . GLY A 1 174 ? 10.277 -2.660 -17.763 1.00 54.97 174 GLY A N 1
ATOM 1371 C CA . GLY A 1 174 ? 10.885 -1.814 -16.735 1.00 54.97 174 GLY A CA 1
ATOM 1372 C C . GLY A 1 174 ? 10.043 -0.587 -16.519 1.00 54.97 174 GLY A C 1
ATOM 1373 O O . GLY A 1 174 ? 10.076 0.306 -17.385 1.00 54.97 174 GLY A O 1
#

Secondary structure (DSSP, 8-state):
---HHHHHHHTT--TTSTTTSSHHHHHSS-HHHHHHHHHHHHHHHHHHHHHHGGG----PPPPP--THHHHHHHHHHHHHHHHHHHHHHTT-GGGGGSHHHHHHHHHHHHTTS-TT-HHHHHHHHHHHHHHHHHHHHHHS---TT--STTHHHHHHHHHHHHHHHHHHHHHTT-

Nearest PDB structures (foldseek):
  2rld-assembly1_B  TM=5.447E-01  e=6.495E+00  Bacteroides thetaiotaomicron VPI-5482
  8p3u-assembly1_H  TM=5.514E-01  e=9.205E+00  Rattus norvegicus

Radius of gyration: 18.57 Å; Cα contacts (8 Å, |Δi|>4): 140; chains: 1; bounding box: 46×30×50 Å

pLDDT: mean 88.41, std 9.13, range [51.19, 97.06]

Solvent-accessible surface area (backbone atoms only — not comparable to full-atom values): 9942 Å² total; per-residue (Å²): 129,78,51,73,68,52,39,37,28,47,63,47,56,54,52,87,42,87,84,64,37,53,69,67,55,69,60,70,58,56,68,68,56,54,52,52,51,48,68,50,50,49,58,50,53,51,49,52,51,66,63,44,62,82,70,57,85,55,86,51,61,84,50,73,92,57,74,67,53,56,56,52,46,51,54,50,49,50,43,52,50,50,51,50,50,52,29,55,75,47,12,32,41,58,61,56,74,38,69,65,50,48,44,46,53,53,48,54,50,53,68,70,51,56,52,80,38,66,64,39,47,50,50,52,58,54,47,60,74,55,45,62,57,37,54,48,42,70,76,58,64,86,55,90,85,54,83,59,92,58,45,66,56,42,49,52,53,47,40,52,44,60,58,47,50,59,54,52,39,55,74,53,54,68

Organism: NCBI:txid53326

InterPro domains:
  IPR026508 Transmembrane protein 164 [PTHR20948] (5-173)
  IPR059250 TMEM164-like [PF14808] (39-174)

Mean predicted aligned error: 5.95 Å